Protein AF-A0A7K4EZJ8-F1 (afdb_monomer)

Mean predicted aligned error: 20.3 Å

Secondary structure (DSSP, 8-state):
--HHHHHHHHHHHHTT-S-HHHHHHHHHHHHTT----HHHHHHHHHHHHHHS-PPP---S---------------PPP----------PPPPPPP------------------------

Radius of gyration: 28.41 Å; Cα contacts (8 Å, |Δi|>4): 44; chains: 1; bounding box: 46×92×50 Å

Structure (mmCIF, N/CA/C/O backbone):
data_AF-A0A7K4EZJ8-F1
#
_entry.id   AF-A0A7K4EZJ8-F1
#
loop_
_atom_site.group_PDB
_atom_site.id
_atom_site.type_symbol
_atom_site.label_atom_id
_atom_site.label_alt_id
_atom_site.label_comp_id
_atom_site.label_asym_id
_atom_site.label_entity_id
_atom_site.label_seq_id
_atom_site.pdbx_PDB_ins_code
_atom_site.Cartn_x
_atom_site.Cartn_y
_atom_site.Cartn_z
_atom_site.occupancy
_atom_site.B_iso_or_equiv
_atom_site.auth_seq_id
_at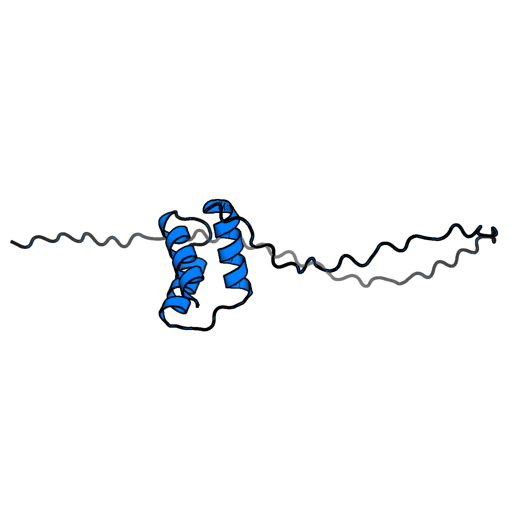om_site.auth_comp_id
_atom_site.auth_asym_id
_atom_site.auth_atom_id
_atom_site.pdbx_PDB_model_num
ATOM 1 N N . MET A 1 1 ? -16.164 1.931 -0.825 1.00 55.66 1 MET A N 1
ATOM 2 C CA . MET A 1 1 ? -15.360 3.183 -0.782 1.00 55.66 1 MET A CA 1
ATOM 3 C C . MET A 1 1 ? -13.872 2.941 -0.497 1.00 55.66 1 MET A C 1
ATOM 5 O O . MET A 1 1 ? -13.101 3.871 -0.683 1.00 55.66 1 MET A O 1
ATOM 9 N N . ASN A 1 2 ? -13.430 1.737 -0.098 1.00 60.97 2 ASN A N 1
ATOM 10 C CA . ASN A 1 2 ? -11.994 1.390 -0.042 1.00 60.97 2 ASN A CA 1
ATOM 11 C C . ASN A 1 2 ? -11.460 0.846 -1.380 1.00 60.97 2 ASN A C 1
ATOM 13 O O . ASN A 1 2 ? -10.265 0.597 -1.522 1.00 60.97 2 ASN A O 1
ATOM 17 N N . ASP A 1 3 ? -12.345 0.680 -2.358 1.00 71.44 3 ASP A N 1
ATOM 18 C CA . ASP A 1 3 ? -12.074 -0.022 -3.611 1.00 71.44 3 ASP A CA 1
ATOM 19 C C . ASP A 1 3 ? -11.006 0.699 -4.447 1.00 71.44 3 ASP A C 1
ATOM 21 O O . ASP A 1 3 ? -10.160 0.050 -5.052 1.00 71.44 3 ASP A O 1
ATOM 25 N N .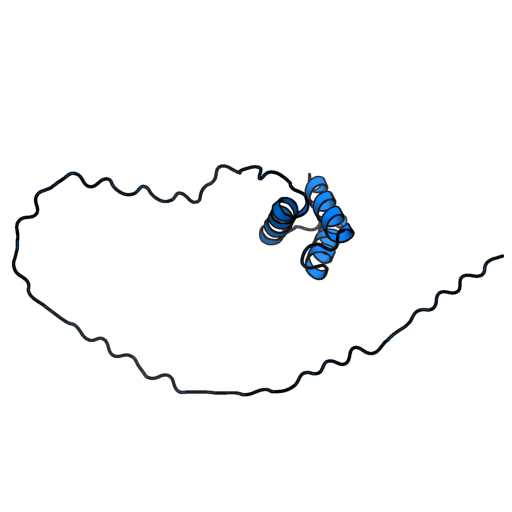 SER A 1 4 ? -10.957 2.038 -4.382 1.00 84.38 4 SER A N 1
ATOM 26 C CA . SER A 1 4 ? -9.921 2.823 -5.067 1.00 84.38 4 SER A CA 1
ATOM 27 C C . SER A 1 4 ? -8.523 2.627 -4.474 1.00 84.38 4 SER A C 1
ATOM 29 O O . SER A 1 4 ? -7.553 2.688 -5.219 1.00 84.38 4 SER A O 1
ATOM 31 N N . LEU A 1 5 ? -8.399 2.418 -3.156 1.00 90.69 5 LEU A N 1
ATOM 32 C CA . LEU A 1 5 ? -7.094 2.192 -2.525 1.00 90.69 5 LEU A CA 1
ATOM 33 C C . LEU A 1 5 ? -6.574 0.795 -2.871 1.00 90.69 5 LEU A C 1
ATOM 35 O O . LEU A 1 5 ? -5.395 0.634 -3.165 1.00 90.69 5 LEU A O 1
ATOM 39 N N . LEU A 1 6 ? -7.459 -0.204 -2.848 1.00 93.00 6 LEU A N 1
ATOM 40 C CA . LEU A 1 6 ? -7.111 -1.581 -3.187 1.00 93.00 6 LEU A CA 1
ATOM 41 C C . LEU A 1 6 ? -6.648 -1.708 -4.645 1.00 93.00 6 LEU A C 1
ATOM 43 O O . LEU A 1 6 ? -5.664 -2.395 -4.903 1.00 93.00 6 LEU A O 1
ATOM 47 N N . ASP A 1 7 ? -7.327 -1.034 -5.576 1.00 92.31 7 ASP A N 1
ATOM 48 C CA . ASP A 1 7 ? -6.940 -1.002 -6.991 1.00 92.31 7 ASP A CA 1
ATOM 49 C C . ASP A 1 7 ? -5.541 -0.392 -7.184 1.00 92.31 7 ASP A C 1
ATOM 51 O O . ASP A 1 7 ? -4.677 -0.987 -7.828 1.00 92.31 7 ASP A O 1
ATOM 55 N N . ASP A 1 8 ? -5.266 0.733 -6.515 1.00 91.06 8 ASP A N 1
ATOM 56 C CA . ASP A 1 8 ? -3.947 1.371 -6.546 1.00 91.06 8 ASP A CA 1
ATOM 57 C C . ASP A 1 8 ? -2.849 0.473 -5.969 1.00 91.06 8 ASP A C 1
ATOM 59 O O . ASP A 1 8 ? -1.777 0.349 -6.560 1.00 91.06 8 ASP A O 1
ATOM 63 N N . VAL A 1 9 ? -3.105 -0.192 -4.839 1.00 93.50 9 VAL A N 1
ATOM 64 C CA . VAL A 1 9 ? -2.153 -1.134 -4.230 1.00 93.50 9 VAL A CA 1
ATOM 65 C C . VAL A 1 9 ? -1.859 -2.306 -5.165 1.00 93.50 9 VAL A C 1
ATOM 67 O O . VAL A 1 9 ? -0.697 -2.682 -5.311 1.00 93.50 9 VAL A O 1
ATOM 70 N N . LYS A 1 10 ? -2.881 -2.866 -5.824 1.00 93.38 10 LYS A N 1
ATOM 71 C CA . LYS A 1 10 ? -2.708 -3.962 -6.788 1.00 93.38 10 LYS A CA 1
ATOM 72 C C . LYS A 1 10 ? -1.883 -3.518 -7.990 1.00 93.38 10 LYS A C 1
ATOM 74 O O . LYS A 1 10 ? -0.907 -4.178 -8.330 1.00 93.38 10 LYS A O 1
ATOM 79 N N . ALA A 1 11 ? -2.181 -2.351 -8.554 1.00 93.06 11 ALA A N 1
ATOM 80 C CA . ALA A 1 11 ? -1.417 -1.802 -9.669 1.00 93.06 11 ALA A CA 1
ATOM 81 C C . ALA A 1 11 ? 0.046 -1.483 -9.300 1.00 93.06 11 ALA A C 1
ATOM 83 O O . ALA A 1 11 ? 0.938 -1.597 -10.145 1.00 93.06 11 ALA A O 1
ATOM 84 N N . LEU A 1 12 ? 0.307 -1.084 -8.049 1.00 92.81 12 LEU A N 1
ATOM 85 C CA . LEU A 1 12 ? 1.663 -0.878 -7.531 1.00 92.81 12 LEU A CA 1
ATOM 86 C C . LEU A 1 12 ? 2.417 -2.199 -7.340 1.00 92.81 12 LEU A C 1
ATOM 88 O O . LEU A 1 12 ? 3.597 -2.256 -7.678 1.00 92.81 12 LEU A O 1
ATOM 92 N N . LEU A 1 13 ? 1.751 -3.251 -6.851 1.00 93.88 13 LEU A N 1
ATOM 93 C CA . LEU A 1 13 ? 2.336 -4.589 -6.708 1.00 93.88 13 LEU A CA 1
ATOM 94 C C . LEU A 1 13 ? 2.642 -5.233 -8.065 1.00 93.88 13 LEU A C 1
ATOM 96 O O . LEU A 1 13 ? 3.731 -5.769 -8.244 1.00 93.88 13 LEU A O 1
ATOM 100 N N . ASP A 1 14 ? 1.737 -5.118 -9.038 1.00 93.19 14 ASP A N 1
ATOM 101 C CA . ASP A 1 14 ? 1.924 -5.675 -10.387 1.00 93.19 14 ASP A CA 1
ATOM 102 C C . ASP A 1 14 ? 3.128 -5.066 -11.115 1.00 93.19 14 ASP A C 1
ATOM 104 O O . ASP A 1 14 ? 3.765 -5.711 -11.949 1.00 93.19 14 ASP A O 1
ATOM 108 N N . LYS A 1 15 ? 3.440 -3.804 -10.810 1.00 90.44 15 LYS A N 1
ATOM 109 C CA . LYS A 1 15 ? 4.564 -3.066 -11.397 1.00 90.44 15 LYS A CA 1
ATOM 110 C C . LYS A 1 15 ? 5.805 -3.034 -10.496 1.00 90.44 15 LYS A C 1
ATOM 112 O O . LYS A 1 15 ? 6.772 -2.363 -10.852 1.00 90.44 15 LYS A O 1
ATOM 117 N N . ASP A 1 16 ? 5.769 -3.738 -9.364 1.00 89.62 16 ASP A N 1
ATOM 118 C CA . ASP A 1 16 ? 6.845 -3.839 -8.370 1.00 89.62 16 ASP A CA 1
ATOM 119 C C . ASP A 1 16 ? 7.364 -2.470 -7.879 1.00 89.62 16 ASP A C 1
ATOM 121 O O . ASP A 1 16 ? 8.563 -2.184 -7.830 1.00 89.62 16 ASP A O 1
ATOM 125 N N . PHE A 1 17 ? 6.436 -1.564 -7.553 1.00 91.19 17 PHE A N 1
ATOM 126 C CA . PHE A 1 17 ? 6.762 -0.217 -7.091 1.00 91.19 17 PHE A CA 1
ATOM 127 C C . PHE A 1 17 ? 6.593 -0.059 -5.585 1.00 91.19 17 PHE A C 1
ATOM 129 O O . PHE A 1 17 ? 5.479 -0.077 -5.075 1.00 91.19 17 PHE A O 1
ATOM 136 N N . GLY A 1 18 ? 7.689 0.261 -4.895 1.00 89.06 18 GLY A N 1
ATOM 137 C CA . GLY A 1 18 ? 7.683 0.568 -3.465 1.00 89.06 18 GLY A CA 1
ATOM 138 C C . GL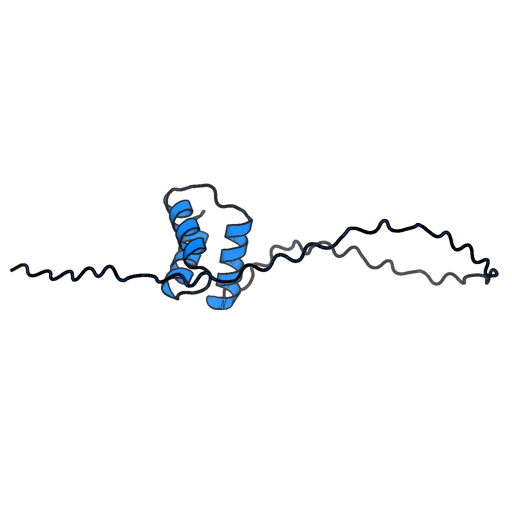Y A 1 18 ? 8.131 -0.616 -2.616 1.00 89.06 18 GLY A C 1
ATOM 139 O O . GLY A 1 18 ? 8.968 -1.408 -3.035 1.00 89.06 18 GLY A O 1
ATOM 140 N N . ASP A 1 19 ? 7.627 -0.688 -1.387 1.00 93.69 19 ASP A N 1
ATOM 141 C CA . ASP A 1 19 ? 7.893 -1.794 -0.471 1.00 93.69 19 ASP A CA 1
ATOM 142 C C . ASP A 1 19 ? 6.777 -2.832 -0.604 1.00 93.69 19 ASP A C 1
ATOM 144 O O . ASP A 1 19 ? 5.669 -2.653 -0.089 1.00 93.69 19 ASP A O 1
ATOM 148 N N . ASP A 1 20 ? 7.101 -3.926 -1.291 1.00 93.38 20 ASP A N 1
ATOM 149 C CA . ASP A 1 20 ? 6.262 -5.113 -1.452 1.00 93.38 20 ASP A CA 1
ATOM 150 C C . ASP A 1 20 ? 5.627 -5.567 -0.129 1.00 93.38 20 ASP A C 1
ATOM 152 O O . ASP A 1 20 ? 4.428 -5.836 -0.052 1.00 93.38 20 ASP A O 1
ATOM 156 N N . ARG A 1 21 ? 6.407 -5.603 0.957 1.00 94.94 21 ARG A N 1
ATOM 157 C CA . ARG A 1 21 ? 5.928 -6.123 2.240 1.00 94.94 21 ARG A CA 1
ATOM 158 C C . ARG A 1 21 ? 4.820 -5.242 2.808 1.00 94.94 21 ARG A C 1
ATOM 160 O O . ARG A 1 21 ? 3.835 -5.764 3.330 1.00 94.94 21 ARG A O 1
ATOM 167 N N . ILE A 1 22 ? 4.972 -3.922 2.686 1.00 93.88 22 ILE A N 1
ATOM 168 C CA . ILE A 1 22 ? 3.967 -2.946 3.121 1.00 93.88 22 ILE A CA 1
ATOM 169 C C . ILE A 1 22 ? 2.735 -3.022 2.215 1.00 93.88 22 ILE A C 1
ATOM 171 O O . ILE A 1 22 ? 1.615 -3.110 2.711 1.00 93.88 22 ILE A O 1
ATOM 175 N N . LEU A 1 23 ? 2.921 -3.048 0.895 1.00 94.81 23 LEU A N 1
ATOM 176 C CA . LEU A 1 23 ? 1.818 -3.103 -0.066 1.00 94.81 23 LEU A CA 1
ATOM 177 C C . LEU A 1 23 ? 0.994 -4.387 0.070 1.00 94.81 23 LEU A C 1
ATOM 179 O O . LEU A 1 23 ? -0.231 -4.317 0.093 1.00 94.81 23 LEU A O 1
ATOM 183 N N . LYS A 1 24 ? 1.630 -5.549 0.257 1.00 95.00 24 LYS A N 1
ATOM 184 C CA . LYS A 1 24 ? 0.935 -6.817 0.537 1.00 95.00 24 LYS A CA 1
ATOM 185 C C . LYS A 1 24 ? 0.144 -6.774 1.836 1.00 95.00 24 LYS A C 1
ATOM 187 O O . LYS A 1 24 ? -0.970 -7.292 1.886 1.00 95.00 24 LYS A O 1
ATOM 192 N N . GLN A 1 25 ? 0.699 -6.164 2.882 1.00 95.12 25 GLN A N 1
ATOM 193 C CA . GLN A 1 25 ? -0.010 -6.008 4.148 1.00 95.12 25 GLN A CA 1
ATOM 194 C C . GLN A 1 25 ? -1.259 -5.138 3.973 1.00 95.12 25 GLN A C 1
ATOM 196 O O . GLN A 1 25 ? -2.339 -5.545 4.394 1.00 95.12 25 GLN A O 1
ATOM 201 N N . ILE A 1 26 ? -1.127 -3.989 3.307 1.00 93.88 26 ILE A N 1
ATOM 202 C CA . ILE A 1 26 ? -2.256 -3.097 3.016 1.00 93.88 26 ILE A CA 1
ATOM 203 C C . ILE A 1 26 ? -3.284 -3.815 2.136 1.00 93.88 26 ILE A C 1
ATOM 205 O O . ILE A 1 26 ? -4.471 -3.750 2.429 1.00 93.88 26 ILE A O 1
ATOM 209 N N . CYS A 1 27 ? -2.849 -4.550 1.107 1.00 93.62 27 CYS A N 1
ATOM 210 C CA . CYS A 1 27 ? -3.731 -5.327 0.233 1.00 93.62 27 CYS A CA 1
ATOM 211 C C . CYS A 1 27 ? -4.551 -6.341 1.036 1.00 93.62 27 CYS A C 1
ATOM 213 O O . CYS A 1 27 ? -5.775 -6.372 0.927 1.00 93.62 27 CYS A O 1
ATOM 215 N N . ARG A 1 28 ? -3.891 -7.112 1.909 1.00 94.50 28 ARG A N 1
ATOM 216 C CA . ARG A 1 28 ? -4.554 -8.071 2.797 1.00 94.50 28 ARG A CA 1
ATOM 217 C C . ARG A 1 28 ? -5.542 -7.379 3.734 1.00 94.50 28 ARG A C 1
ATOM 219 O O . ARG A 1 28 ? -6.646 -7.882 3.923 1.00 94.50 28 ARG A O 1
ATOM 226 N N . ALA A 1 29 ? -5.158 -6.253 4.323 1.00 93.50 29 ALA A N 1
ATOM 227 C CA . ALA A 1 29 ? -6.026 -5.504 5.218 1.00 93.50 29 ALA A CA 1
ATOM 228 C C . ALA A 1 29 ? -7.255 -4.955 4.472 1.00 93.50 29 ALA A C 1
ATOM 230 O O . ALA A 1 29 ? -8.381 -5.099 4.939 1.00 93.50 29 ALA A O 1
ATOM 231 N N . CYS A 1 30 ? -7.071 -4.427 3.260 1.00 92.12 30 CYS A N 1
ATOM 232 C CA . CYS A 1 30 ? -8.160 -3.975 2.399 1.00 92.12 30 CYS A CA 1
ATOM 233 C C . CYS A 1 30 ? -9.120 -5.113 2.019 1.00 92.12 30 CYS A C 1
ATOM 235 O O . CYS A 1 30 ? -10.331 -4.924 2.094 1.00 92.12 30 CYS A O 1
ATOM 237 N N . GLU A 1 31 ? -8.608 -6.290 1.649 1.00 91.56 31 GLU A N 1
ATOM 238 C CA . GLU A 1 31 ? -9.430 -7.455 1.284 1.00 91.56 31 GLU A CA 1
ATOM 239 C C . GLU A 1 31 ? -10.237 -8.005 2.467 1.00 91.56 31 GLU A C 1
ATOM 241 O O . GLU A 1 31 ? -11.383 -8.419 2.303 1.00 91.56 31 GLU A O 1
ATOM 246 N N . ASN A 1 32 ? -9.673 -7.948 3.675 1.00 93.06 32 ASN A N 1
ATOM 247 C CA . ASN A 1 32 ? -10.349 -8.368 4.903 1.00 93.06 32 ASN A CA 1
ATOM 248 C C . ASN A 1 32 ? -11.224 -7.267 5.530 1.00 93.06 32 ASN A C 1
ATOM 250 O O . ASN A 1 32 ? -11.772 -7.471 6.610 1.00 93.06 32 ASN A O 1
ATOM 254 N N . ASN A 1 33 ? -11.391 -6.118 4.863 1.00 89.81 33 ASN A N 1
ATOM 255 C CA . ASN A 1 33 ? -12.097 -4.940 5.386 1.00 89.81 33 ASN A CA 1
ATOM 256 C C . ASN A 1 33 ? -11.548 -4.434 6.737 1.00 89.81 33 ASN A C 1
ATOM 258 O O . ASN A 1 33 ? -12.286 -3.882 7.555 1.00 89.81 33 ASN A O 1
ATOM 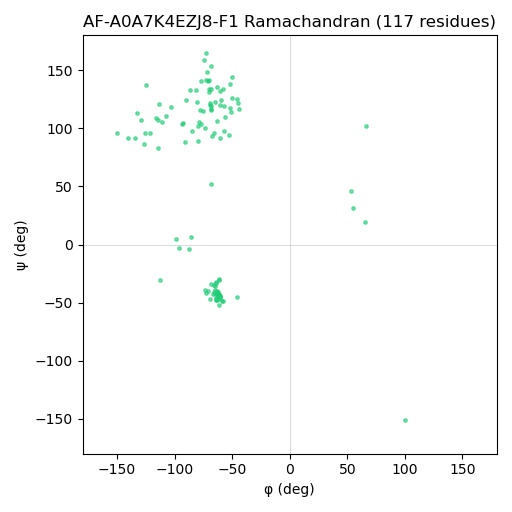262 N N . GLU A 1 34 ? -10.250 -4.609 6.975 1.00 90.00 34 GLU A N 1
ATOM 263 C CA . GLU A 1 34 ? -9.557 -4.083 8.147 1.00 90.00 34 GLU A CA 1
ATOM 264 C C . GLU A 1 34 ? -9.336 -2.565 8.033 1.00 90.00 34 GLU A C 1
ATOM 266 O O . GLU A 1 34 ? -9.350 -1.962 6.953 1.00 90.00 34 GLU A O 1
ATOM 271 N N . VAL A 1 35 ? -9.132 -1.918 9.183 1.00 89.50 35 VAL A N 1
ATOM 272 C CA . VAL A 1 35 ? -8.899 -0.473 9.238 1.00 89.50 35 VAL A CA 1
ATOM 273 C C . VAL A 1 35 ? -7.477 -0.164 8.782 1.00 89.50 35 VAL A C 1
ATOM 275 O O . VAL A 1 35 ? -6.510 -0.489 9.464 1.00 89.50 35 VAL A O 1
ATOM 278 N N . ILE A 1 36 ? -7.366 0.537 7.656 1.00 92.00 36 ILE A N 1
ATOM 279 C CA . ILE A 1 36 ? -6.095 1.053 7.143 1.00 92.00 36 ILE A CA 1
ATOM 280 C C . ILE A 1 36 ? -5.730 2.357 7.854 1.00 92.00 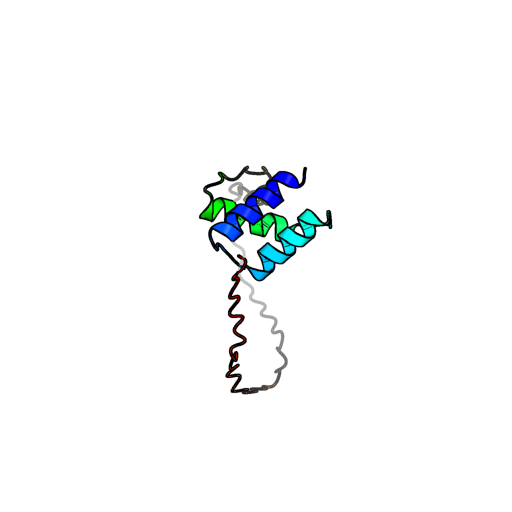36 ILE A C 1
ATOM 282 O O . ILE A 1 36 ? -6.555 3.273 7.972 1.00 92.00 36 ILE A O 1
ATOM 286 N N . SER A 1 37 ? -4.479 2.465 8.291 1.00 92.69 37 SER A N 1
ATOM 287 C CA . SER A 1 37 ? -3.960 3.680 8.908 1.00 92.69 37 SER A CA 1
ATOM 288 C C . SER A 1 37 ? -3.858 4.827 7.897 1.00 92.69 37 SER A C 1
ATOM 290 O O . SER A 1 37 ? -3.655 4.641 6.696 1.00 92.69 37 SER A O 1
ATOM 292 N N . ASN A 1 38 ? -3.934 6.065 8.385 1.00 91.62 38 ASN A N 1
ATOM 293 C CA . ASN A 1 38 ? -3.754 7.236 7.520 1.00 91.62 38 ASN A CA 1
ATOM 294 C C . ASN A 1 38 ? -2.359 7.285 6.879 1.00 91.62 38 ASN A C 1
ATOM 296 O O . ASN A 1 38 ? -2.211 7.803 5.773 1.00 91.62 38 ASN A O 1
ATOM 300 N N . TYR A 1 39 ? -1.347 6.735 7.556 1.00 94.12 39 TYR A N 1
ATOM 301 C CA . TYR A 1 39 ? 0.005 6.639 7.018 1.00 94.12 39 TYR A CA 1
ATOM 302 C C . TYR A 1 39 ? 0.053 5.738 5.780 1.00 94.12 39 TYR A C 1
ATOM 304 O O . TYR A 1 39 ? 0.588 6.144 4.753 1.00 94.12 39 TYR A O 1
ATOM 312 N N . GLU A 1 40 ? -0.556 4.555 5.856 1.00 93.12 40 GLU A N 1
ATOM 313 C CA . GLU A 1 40 ? -0.618 3.599 4.746 1.00 93.12 40 GLU A CA 1
ATOM 314 C C . GLU A 1 40 ? -1.368 4.175 3.542 1.00 93.12 40 GLU A C 1
ATOM 316 O O . GLU A 1 40 ? -0.888 4.065 2.415 1.00 93.12 40 GLU A O 1
ATOM 321 N N . ARG A 1 41 ? -2.490 4.874 3.767 1.00 91.88 41 ARG A N 1
ATOM 322 C CA . ARG A 1 41 ? -3.208 5.558 2.676 1.00 91.88 41 ARG A CA 1
ATOM 323 C C . ARG A 1 41 ? -2.322 6.583 1.972 1.00 91.88 41 ARG A C 1
ATOM 325 O O . ARG A 1 41 ? -2.214 6.568 0.752 1.00 91.88 41 ARG A O 1
ATOM 332 N N . ASN A 1 42 ? -1.649 7.435 2.745 1.00 93.19 42 ASN A N 1
ATOM 333 C CA . ASN A 1 42 ? -0.764 8.466 2.205 1.00 93.19 42 ASN A CA 1
ATOM 334 C C . ASN A 1 42 ? 0.443 7.858 1.470 1.00 93.19 42 ASN A C 1
ATOM 336 O O . ASN A 1 42 ? 0.900 8.393 0.461 1.00 93.19 42 ASN A O 1
ATOM 340 N N . TYR A 1 43 ? 0.956 6.733 1.968 1.00 93.75 43 TYR A N 1
ATOM 341 C CA . TYR A 1 43 ? 2.042 5.996 1.336 1.00 93.75 43 TYR A CA 1
ATOM 342 C C . TYR A 1 43 ? 1.654 5.510 -0.065 1.00 93.75 43 TYR A C 1
ATOM 344 O O . TYR A 1 43 ? 2.357 5.816 -1.031 1.00 93.75 43 TYR A O 1
ATOM 352 N N . VAL A 1 44 ? 0.513 4.826 -0.184 1.00 92.56 44 VAL A N 1
ATOM 353 C CA . VAL A 1 44 ? -0.022 4.347 -1.469 1.00 92.56 44 VAL A CA 1
ATOM 354 C C . VAL A 1 44 ? -0.327 5.513 -2.403 1.00 92.56 44 VAL A C 1
ATOM 356 O O . VAL A 1 44 ? 0.049 5.473 -3.570 1.00 92.56 44 VAL A O 1
ATOM 359 N N . GLU A 1 45 ? -0.934 6.583 -1.892 1.00 91.75 45 GLU A N 1
ATOM 360 C CA . GLU A 1 45 ? -1.267 7.764 -2.688 1.00 91.75 45 GLU A CA 1
ATOM 361 C C . GLU A 1 45 ? -0.013 8.417 -3.291 1.00 91.75 45 GLU A C 1
ATOM 363 O O . GLU A 1 45 ? 0.039 8.679 -4.491 1.00 91.75 45 GLU A O 1
ATOM 368 N N . LYS A 1 46 ? 1.048 8.611 -2.497 1.00 91.75 46 LYS A N 1
ATOM 369 C CA . LYS A 1 46 ? 2.330 9.149 -2.985 1.00 91.75 46 LYS A CA 1
ATOM 370 C C . LYS A 1 46 ? 2.994 8.236 -4.011 1.00 91.75 46 LYS A C 1
ATOM 372 O O . LYS A 1 46 ? 3.574 8.722 -4.983 1.00 91.75 46 LYS A O 1
ATOM 377 N N . LEU A 1 47 ? 2.930 6.923 -3.797 1.00 92.31 47 LEU A N 1
ATOM 378 C CA . LEU A 1 47 ? 3.444 5.939 -4.748 1.00 92.31 47 LEU A CA 1
ATOM 379 C C . LEU A 1 47 ? 2.676 5.995 -6.066 1.00 92.31 47 LEU A C 1
ATOM 381 O O . LEU A 1 47 ? 3.294 6.071 -7.127 1.00 92.31 47 LEU A O 1
ATOM 385 N N . ALA A 1 48 ? 1.348 6.036 -6.009 1.00 90.50 48 ALA A N 1
ATOM 386 C CA . ALA A 1 48 ? 0.504 6.132 -7.187 1.00 90.50 48 ALA A CA 1
ATOM 387 C C . ALA A 1 48 ? 0.699 7.458 -7.931 1.00 90.50 48 ALA A C 1
ATOM 389 O O . ALA A 1 48 ? 0.800 7.473 -9.157 1.00 90.50 48 ALA A O 1
ATOM 390 N N . GLN A 1 49 ? 0.867 8.571 -7.219 1.00 89.69 49 GLN A N 1
ATOM 391 C CA . GLN A 1 49 ? 1.209 9.847 -7.847 1.00 89.69 49 GLN A CA 1
ATOM 392 C C . GLN A 1 49 ? 2.546 9.771 -8.595 1.00 89.69 49 GLN A C 1
ATOM 394 O O . GLN A 1 49 ? 2.655 10.226 -9.733 1.00 89.69 49 GLN A O 1
ATOM 399 N N . LYS A 1 50 ? 3.561 9.154 -7.983 1.00 89.19 50 LYS A N 1
ATOM 400 C CA . LYS A 1 50 ? 4.906 9.065 -8.558 1.00 89.19 50 LYS A CA 1
ATOM 401 C C . LYS A 1 50 ? 5.004 8.079 -9.726 1.00 89.19 50 LYS A C 1
ATOM 403 O O . LYS A 1 50 ? 5.723 8.354 -10.682 1.00 89.19 50 LYS A O 1
ATOM 408 N N . HIS A 1 51 ? 4.329 6.935 -9.632 1.00 86.38 51 HIS A N 1
ATOM 409 C CA . HIS A 1 51 ? 4.536 5.796 -10.533 1.00 86.38 51 HIS A CA 1
ATOM 410 C C . HIS A 1 51 ? 3.350 5.495 -11.454 1.00 86.38 51 HIS A C 1
ATOM 412 O O . HIS A 1 51 ? 3.552 5.028 -12.573 1.00 86.38 51 HIS A O 1
ATOM 418 N N . LEU A 1 52 ? 2.121 5.777 -11.018 1.00 81.69 52 LEU A N 1
ATOM 419 C CA . LEU A 1 52 ? 0.899 5.608 -11.815 1.00 81.69 52 LEU A CA 1
ATOM 420 C C . LEU A 1 52 ? 0.466 6.920 -12.491 1.00 81.69 52 LEU A C 1
ATOM 422 O O . LEU A 1 52 ? -0.501 6.931 -13.247 1.00 81.69 52 LEU A O 1
ATOM 426 N N . GLY A 1 53 ? 1.180 8.026 -12.244 1.00 73.19 53 GLY A N 1
ATOM 427 C CA . GLY A 1 53 ? 0.877 9.331 -12.831 1.00 73.19 53 GLY A CA 1
ATOM 428 C C . GLY A 1 53 ? -0.462 9.903 -12.366 1.00 73.19 53 GLY A C 1
ATOM 429 O O . GLY A 1 53 ? -1.005 10.791 -13.027 1.00 73.19 53 GLY A O 1
ATOM 430 N N . LYS A 1 54 ? -1.011 9.408 -11.243 1.00 68.50 54 LYS A N 1
ATOM 431 C CA . LYS A 1 54 ? -2.220 9.989 -10.656 1.00 68.50 54 LYS A CA 1
ATOM 432 C C . LYS A 1 54 ? -1.920 11.440 -10.298 1.00 68.50 54 LYS A C 1
ATOM 434 O O . LYS A 1 54 ? -0.994 11.738 -9.547 1.00 68.50 54 LYS A O 1
ATOM 439 N N . ARG A 1 55 ? -2.678 12.366 -10.883 1.00 56.06 55 ARG A N 1
ATOM 440 C CA . ARG A 1 55 ? -2.580 13.786 -10.541 1.00 56.06 55 ARG A CA 1
ATOM 441 C C . ARG A 1 55 ? -2.993 13.921 -9.072 1.00 56.06 55 ARG A C 1
ATOM 443 O O . ARG A 1 55 ? -3.988 13.297 -8.706 1.00 56.06 55 ARG A O 1
ATOM 450 N N . PRO A 1 56 ? -2.275 14.686 -8.233 1.00 57.81 56 PRO A N 1
ATOM 451 C CA . PRO A 1 56 ? -2.714 14.897 -6.865 1.00 57.81 56 PRO A CA 1
ATOM 452 C C . PRO A 1 56 ? -4.120 15.495 -6.897 1.00 57.81 56 PRO A C 1
ATOM 454 O O . PRO A 1 56 ? -4.308 16.583 -7.449 1.00 57.81 56 PRO A O 1
ATOM 457 N N . GLU A 1 57 ? -5.105 14.806 -6.320 1.00 55.16 57 GLU A N 1
ATOM 458 C CA . GLU A 1 57 ? -6.274 15.506 -5.807 1.00 55.16 57 GLU A CA 1
ATOM 459 C C . GLU A 1 57 ? -5.740 16.320 -4.639 1.00 55.16 57 GLU A C 1
ATOM 461 O O . GLU A 1 57 ? -5.531 15.818 -3.539 1.00 55.16 57 GLU A O 1
ATOM 466 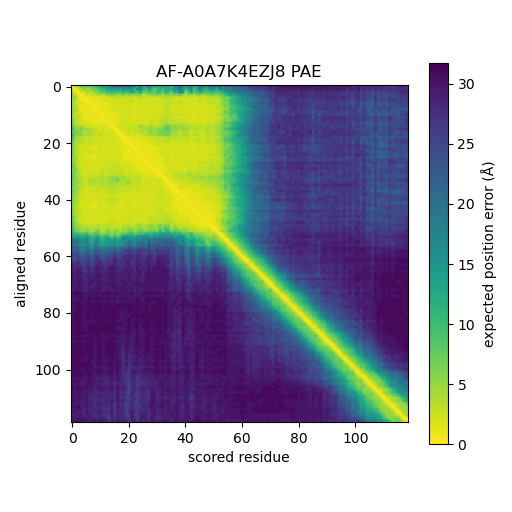N N . ILE A 1 58 ? -5.374 17.570 -4.927 1.00 52.72 58 ILE A N 1
ATOM 467 C CA . ILE A 1 58 ? -4.944 18.532 -3.924 1.00 52.72 58 ILE A CA 1
ATOM 468 C C . ILE A 1 58 ? -6.133 18.689 -2.975 1.00 52.72 58 ILE A C 1
ATOM 470 O O . ILE A 1 58 ? -7.020 19.511 -3.201 1.00 52.72 58 ILE A O 1
ATOM 474 N N . ILE A 1 59 ? -6.166 17.887 -1.911 1.00 51.66 59 ILE A N 1
ATOM 475 C CA . ILE A 1 59 ? -6.931 18.207 -0.718 1.00 51.66 59 ILE A CA 1
ATOM 476 C C . ILE A 1 59 ? -6.382 19.568 -0.305 1.00 51.66 59 ILE A C 1
ATOM 478 O O . ILE A 1 59 ? -5.213 19.691 0.063 1.00 51.66 59 ILE A O 1
ATOM 482 N N . GLN A 1 60 ? -7.203 20.605 -0.462 1.00 45.06 60 GLN A N 1
ATOM 483 C CA . GLN A 1 60 ? -6.899 22.001 -0.153 1.00 45.06 60 GLN A CA 1
ATOM 484 C C . GLN A 1 60 ? -6.746 22.231 1.359 1.00 45.06 60 GLN A C 1
ATOM 486 O O . GLN A 1 60 ? -7.346 23.138 1.918 1.00 45.06 60 GLN A O 1
ATOM 491 N N . ASN A 1 61 ? -5.918 21.439 2.027 1.00 45.16 61 ASN A N 1
ATOM 492 C CA . ASN A 1 61 ? -5.299 21.826 3.279 1.00 45.16 61 ASN A CA 1
ATOM 493 C C . ASN A 1 61 ? -3.797 21.934 3.020 1.00 45.16 61 ASN A C 1
ATOM 495 O O . ASN A 1 61 ? -3.046 21.001 3.316 1.00 45.16 61 ASN A O 1
ATOM 499 N N . PRO A 1 62 ? -3.319 23.075 2.484 1.00 48.75 62 PRO A N 1
ATOM 500 C CA . PRO A 1 62 ? -1.957 23.460 2.799 1.00 48.75 62 PRO A CA 1
ATOM 501 C C . PRO A 1 62 ? -1.831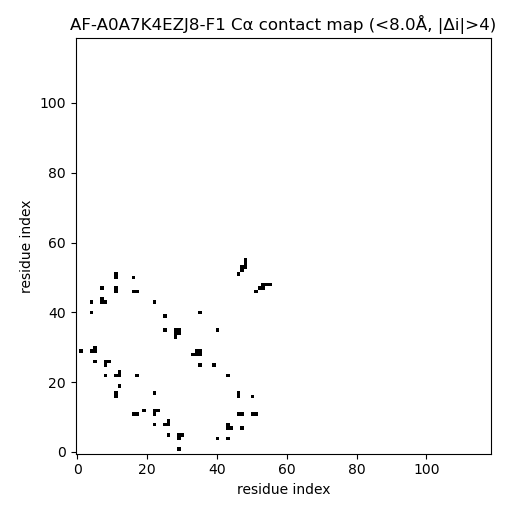 23.437 4.334 1.00 48.75 62 PRO A C 1
ATOM 503 O O . PRO A 1 62 ? -2.754 23.901 5.016 1.00 48.75 62 PRO A O 1
ATOM 506 N N . PRO A 1 63 ? -0.733 22.929 4.926 1.00 46.00 63 PRO A N 1
ATOM 507 C CA . PRO A 1 63 ? -0.387 23.388 6.260 1.00 46.00 63 PRO A CA 1
ATOM 508 C C . PRO A 1 63 ? -0.380 24.909 6.148 1.00 46.00 63 PRO A C 1
ATOM 510 O O . PRO A 1 63 ? 0.325 25.453 5.300 1.00 46.00 63 PRO A O 1
ATOM 513 N N . SER A 1 64 ? -1.270 25.566 6.889 1.00 45.28 64 SER A N 1
ATOM 514 C CA . SER A 1 64 ? -1.340 27.016 6.975 1.00 45.28 64 SER A CA 1
ATOM 515 C C . SER A 1 64 ? 0.056 27.501 7.346 1.00 45.28 64 SER A C 1
ATOM 517 O O . SER A 1 64 ? 0.422 27.498 8.518 1.00 45.28 64 SER A O 1
ATOM 519 N N . ILE A 1 65 ? 0.856 27.858 6.338 1.00 50.78 65 ILE A N 1
ATOM 520 C CA . ILE A 1 65 ? 2.048 28.667 6.511 1.00 50.78 65 ILE A CA 1
ATOM 521 C C . ILE A 1 65 ? 1.477 29.995 6.966 1.00 50.78 65 ILE A C 1
ATOM 523 O O . ILE A 1 65 ? 0.936 30.780 6.185 1.00 50.78 65 ILE A O 1
ATOM 527 N N . GLU A 1 66 ? 1.471 30.130 8.284 1.00 48.66 66 GLU A N 1
ATOM 528 C CA . GLU A 1 66 ? 1.035 31.291 9.015 1.00 48.66 66 GLU A CA 1
ATOM 529 C C . GLU A 1 66 ? 1.641 32.523 8.345 1.00 48.66 66 GLU A C 1
ATOM 531 O O . GLU A 1 66 ? 2.838 32.593 8.052 1.00 48.66 66 GLU A O 1
ATOM 536 N N . LYS A 1 67 ? 0.747 33.441 7.984 1.00 46.19 67 LYS A N 1
ATOM 537 C CA . LYS A 1 67 ? 1.030 34.660 7.240 1.00 46.19 67 LYS A CA 1
ATOM 538 C C . LYS A 1 67 ? 2.277 35.331 7.811 1.00 46.19 67 LYS A C 1
ATOM 540 O O . LYS A 1 67 ? 2.287 35.731 8.970 1.00 46.19 67 LYS A O 1
ATOM 545 N N . LYS A 1 68 ? 3.290 35.521 6.963 1.00 58.56 68 LYS A N 1
ATOM 546 C CA . LYS A 1 68 ? 4.348 36.515 7.171 1.00 58.56 68 LYS A CA 1
ATOM 547 C C . LYS A 1 68 ? 3.676 37.820 7.635 1.00 58.56 68 LYS A C 1
ATOM 549 O O . LYS A 1 68 ? 2.885 38.362 6.859 1.00 58.56 68 LYS A O 1
ATOM 554 N N . PRO A 1 69 ? 3.929 38.328 8.853 1.00 49.22 69 PRO A N 1
ATOM 555 C CA . PRO A 1 69 ? 3.399 39.623 9.230 1.00 49.22 69 PRO A CA 1
ATOM 556 C C . PRO A 1 69 ? 4.114 40.676 8.380 1.00 49.22 69 PRO A C 1
ATOM 558 O O . PRO A 1 69 ? 5.336 40.824 8.429 1.00 49.22 69 PRO A O 1
ATOM 561 N N . THR A 1 70 ? 3.348 41.368 7.540 1.00 54.56 70 THR A N 1
ATOM 562 C CA . THR A 1 70 ? 3.768 42.608 6.889 1.00 54.56 70 THR A CA 1
ATOM 563 C C . THR A 1 70 ? 4.001 43.629 7.994 1.00 54.56 70 THR A C 1
ATOM 565 O O . THR A 1 70 ? 3.053 44.090 8.622 1.00 54.56 70 THR A O 1
ATOM 568 N N . ILE A 1 71 ? 5.268 43.917 8.271 1.00 56.66 71 ILE A N 1
ATOM 569 C CA . ILE A 1 71 ? 5.702 44.922 9.239 1.00 56.66 71 ILE A CA 1
ATOM 570 C C . ILE A 1 71 ? 5.332 46.296 8.654 1.00 56.66 71 ILE A C 1
ATOM 572 O O . ILE A 1 71 ? 5.807 46.606 7.559 1.00 56.66 71 ILE A O 1
ATOM 576 N N . PRO A 1 72 ? 4.491 47.119 9.306 1.00 61.50 72 PRO A N 1
ATOM 577 C CA . PRO A 1 72 ? 4.401 48.531 8.969 1.00 61.50 72 PRO A CA 1
ATOM 578 C C . PRO A 1 72 ? 5.706 49.202 9.390 1.00 61.50 72 PRO A C 1
ATOM 580 O O . PRO A 1 72 ? 6.190 48.960 10.495 1.00 61.50 72 PRO A O 1
ATOM 583 N N . ASP A 1 73 ? 6.265 50.016 8.501 1.00 60.69 73 ASP A N 1
ATOM 584 C CA . ASP A 1 73 ? 7.487 50.786 8.717 1.00 60.69 73 ASP A CA 1
ATOM 585 C C . ASP A 1 73 ? 7.326 51.690 9.951 1.00 60.69 73 ASP A C 1
ATOM 587 O O . ASP A 1 73 ? 6.672 52.733 9.913 1.00 60.69 73 ASP A O 1
ATOM 591 N N . VAL A 1 74 ? 7.843 51.227 11.088 1.00 57.50 74 VAL A N 1
ATOM 592 C CA . VAL A 1 74 ? 7.896 51.975 12.341 1.00 57.50 74 VAL A CA 1
ATOM 593 C C . VAL A 1 74 ? 9.365 52.206 12.630 1.00 57.50 74 VAL A C 1
ATOM 595 O O . VAL A 1 74 ? 10.106 51.288 12.979 1.00 57.50 74 VAL A O 1
ATOM 598 N N . VAL A 1 75 ? 9.765 53.461 12.445 1.00 59.19 75 VAL A N 1
ATOM 599 C CA . VAL A 1 75 ? 11.089 54.001 12.746 1.00 59.19 75 VAL A CA 1
ATOM 600 C C . VAL A 1 75 ? 11.469 53.636 14.183 1.00 59.19 75 VAL A C 1
ATOM 602 O O . VAL A 1 75 ? 10.837 54.088 15.137 1.00 59.19 75 VAL A O 1
ATOM 605 N N . ILE A 1 76 ? 12.494 52.797 14.333 1.00 61.69 76 ILE A N 1
ATOM 606 C CA . ILE A 1 76 ? 13.053 52.390 15.627 1.00 61.69 76 ILE A CA 1
ATOM 607 C C . ILE A 1 76 ? 13.999 53.502 16.114 1.00 61.69 76 ILE A C 1
ATOM 609 O O . ILE A 1 76 ? 14.954 53.819 15.404 1.00 61.69 76 ILE A O 1
ATOM 613 N N . PRO A 1 77 ? 13.795 54.086 17.309 1.00 58.12 77 PRO A N 1
ATOM 614 C CA . PRO A 1 77 ? 14.805 54.921 17.951 1.00 58.12 77 PRO A CA 1
ATOM 615 C C . PRO A 1 77 ? 15.976 54.052 18.431 1.00 58.12 77 PRO A C 1
ATOM 617 O O . PRO A 1 77 ? 15.768 53.038 19.098 1.00 58.12 77 PRO A O 1
ATOM 620 N N . GLU A 1 78 ? 17.210 54.444 18.112 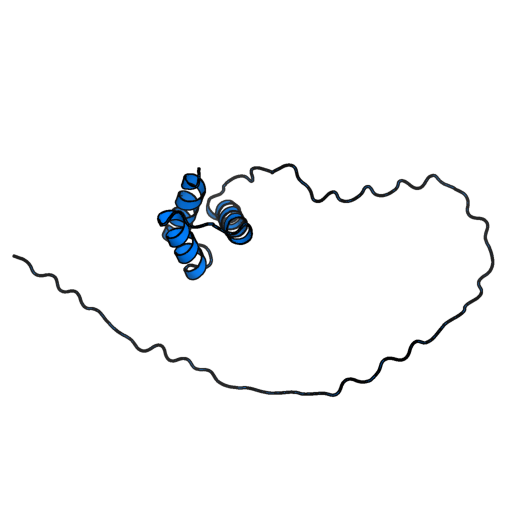1.00 54.50 78 GLU A N 1
ATOM 621 C CA . GLU A 1 78 ? 18.419 53.759 18.580 1.00 54.50 78 GLU A CA 1
ATOM 622 C C . GLU A 1 78 ? 18.555 53.874 20.108 1.00 54.50 78 GLU A C 1
ATOM 624 O O . GLU A 1 78 ? 18.632 54.974 20.657 1.00 54.50 78 GLU A O 1
ATOM 629 N N . THR A 1 79 ? 18.626 52.738 20.810 1.00 50.31 79 THR A N 1
ATOM 630 C CA . THR A 1 79 ? 18.958 52.694 22.245 1.00 50.31 79 THR A CA 1
ATOM 631 C C . THR A 1 79 ? 20.158 51.778 22.507 1.00 50.31 79 THR A C 1
ATOM 633 O O . THR A 1 79 ? 20.233 50.697 21.918 1.00 50.31 79 THR A O 1
ATOM 636 N N . PRO A 1 80 ? 21.104 52.185 23.377 1.00 45.78 80 PRO A N 1
ATOM 637 C CA . PRO A 1 80 ? 22.439 51.600 23.456 1.00 45.78 80 PRO A CA 1
ATOM 638 C C . PRO A 1 80 ? 22.485 50.195 24.078 1.00 45.78 80 PRO A C 1
ATOM 640 O O . PRO A 1 80 ? 21.813 49.883 25.058 1.00 45.78 80 PRO A O 1
ATOM 643 N N . SER A 1 81 ? 23.361 49.375 23.494 1.00 52.94 81 SER A N 1
ATOM 644 C CA . SER A 1 81 ? 23.741 48.012 23.883 1.00 52.94 81 SER A CA 1
ATOM 645 C C . SER A 1 81 ? 24.123 47.885 25.363 1.00 52.94 81 SER A C 1
ATOM 647 O O . SER A 1 81 ? 25.094 48.503 25.801 1.00 52.94 81 SER A O 1
ATOM 649 N N . ILE A 1 82 ? 23.484 46.959 26.086 1.00 46.56 82 ILE A N 1
ATOM 650 C CA . ILE A 1 82 ? 24.049 46.370 27.309 1.00 46.56 82 ILE A CA 1
ATOM 651 C C . ILE A 1 82 ? 23.970 44.844 27.201 1.00 46.56 82 ILE A C 1
ATOM 653 O O . ILE A 1 82 ? 22.908 44.231 27.285 1.00 46.56 82 ILE A O 1
ATOM 657 N N . GLN A 1 83 ? 25.138 44.241 26.988 1.00 47.81 83 GLN A N 1
ATOM 658 C CA . GLN A 1 83 ? 25.367 42.802 26.936 1.00 47.81 83 GLN A CA 1
ATOM 659 C C . GLN A 1 83 ? 25.193 42.202 28.337 1.00 47.81 83 GLN A C 1
ATOM 661 O O . GLN A 1 83 ? 25.920 42.557 29.262 1.00 47.81 83 GLN A O 1
ATOM 666 N N . LYS A 1 84 ? 24.274 41.246 28.497 1.00 42.44 84 LYS A N 1
ATOM 667 C CA . LYS A 1 84 ? 24.232 40.369 29.674 1.00 42.44 84 LYS A CA 1
ATOM 668 C C . LYS A 1 84 ? 24.220 38.918 29.207 1.00 42.44 84 LYS A C 1
ATOM 670 O O . LYS A 1 84 ? 23.171 38.318 29.008 1.00 42.44 84 LYS A O 1
ATOM 675 N N . MET A 1 85 ? 25.413 38.370 28.996 1.00 48.00 85 MET A N 1
ATOM 676 C CA . MET A 1 85 ? 25.609 36.937 28.787 1.00 48.00 85 MET A CA 1
ATOM 677 C C . MET A 1 85 ? 25.309 36.204 30.102 1.00 48.00 85 MET A C 1
ATOM 679 O O . MET A 1 85 ? 25.971 36.451 31.109 1.00 48.00 85 MET A O 1
ATOM 683 N N . GLN A 1 86 ? 24.318 35.310 30.112 1.00 49.09 86 GLN A N 1
ATOM 684 C CA . GLN A 1 86 ? 24.132 34.332 31.186 1.00 49.09 86 GLN A CA 1
ATOM 685 C C . GLN A 1 86 ? 24.441 32.935 30.647 1.00 49.09 86 GLN A C 1
ATOM 687 O O . GLN A 1 86 ? 23.682 32.346 29.883 1.00 49.09 86 GLN A O 1
ATOM 692 N N . THR A 1 87 ? 25.606 32.438 31.052 1.00 48.25 87 THR A N 1
ATOM 693 C CA . THR A 1 87 ? 26.103 31.076 30.862 1.00 48.25 87 THR A CA 1
ATOM 694 C C . THR A 1 87 ? 25.168 30.056 31.513 1.00 48.25 87 THR A C 1
ATOM 696 O O . THR A 1 87 ? 24.960 30.112 32.723 1.00 48.25 87 THR A O 1
ATOM 699 N N . PHE A 1 88 ? 24.684 29.074 30.748 1.00 45.72 88 PHE A N 1
ATOM 700 C CA . PHE A 1 88 ? 24.155 27.818 31.288 1.00 45.72 88 PHE A CA 1
ATOM 701 C C . PHE A 1 88 ? 25.060 26.654 30.863 1.00 45.72 88 PHE A C 1
ATOM 703 O O . PHE A 1 88 ? 25.320 26.432 29.683 1.00 45.72 88 PHE A O 1
ATOM 710 N N . GLN A 1 89 ? 25.585 25.960 31.871 1.00 42.56 89 GLN A N 1
ATOM 711 C CA . GLN A 1 89 ? 26.528 24.844 31.793 1.00 42.56 89 GLN A CA 1
ATOM 712 C C . GLN A 1 89 ? 25.858 23.585 31.208 1.00 42.56 89 GLN A C 1
ATOM 714 O O . GLN A 1 89 ? 24.776 23.207 31.653 1.00 42.56 89 GLN A O 1
ATOM 719 N N . GLN A 1 90 ? 26.509 22.906 30.256 1.00 52.53 90 GLN A N 1
ATOM 720 C CA . GLN A 1 90 ? 26.117 21.562 29.806 1.00 52.53 90 GLN A CA 1
ATOM 721 C C . GLN A 1 90 ? 26.770 20.491 30.702 1.00 52.53 90 GLN A C 1
ATOM 723 O O . GLN A 1 90 ? 27.982 20.560 30.918 1.00 52.53 90 GLN A O 1
ATOM 728 N N . PRO A 1 91 ? 26.040 19.470 31.192 1.00 53.66 91 PRO A N 1
ATOM 729 C CA . PRO A 1 91 ? 26.665 18.300 31.801 1.00 53.66 91 PRO A CA 1
ATOM 730 C C . PRO A 1 91 ? 27.235 17.346 30.725 1.00 53.66 91 PRO A C 1
ATOM 732 O O . PRO A 1 91 ? 26.586 17.120 29.700 1.00 53.66 91 PRO A O 1
ATOM 735 N N . PRO A 1 92 ? 28.417 16.735 30.940 1.00 49.78 92 PRO A N 1
ATOM 736 C CA . PRO A 1 92 ? 29.019 15.814 29.980 1.00 49.78 92 PRO A CA 1
ATOM 737 C C . PRO A 1 92 ? 28.353 14.434 30.052 1.00 49.78 92 PRO A C 1
ATOM 739 O O . PRO A 1 92 ? 28.475 13.727 31.055 1.00 49.78 92 PRO A O 1
ATOM 742 N N . THR A 1 93 ? 27.692 14.002 28.974 1.00 45.62 93 THR A N 1
ATOM 743 C CA . THR A 1 93 ? 27.297 12.595 28.823 1.00 45.62 93 THR A CA 1
ATOM 744 C C . THR A 1 93 ? 28.391 11.809 28.113 1.00 45.62 93 THR A C 1
ATOM 746 O O . THR A 1 93 ? 28.893 12.162 27.047 1.00 45.62 93 THR A O 1
ATOM 749 N N . LYS A 1 94 ? 28.810 10.757 28.813 1.00 45.97 94 LYS A N 1
ATOM 750 C CA . LYS A 1 94 ? 29.943 9.894 28.513 1.00 45.97 94 LYS A CA 1
ATOM 751 C C . LYS A 1 94 ? 29.662 9.004 27.305 1.00 45.97 94 LYS A C 1
ATOM 753 O O . LYS A 1 94 ? 28.548 8.554 27.063 1.00 45.97 94 LYS A O 1
ATOM 758 N N . THR A 1 95 ? 30.743 8.725 26.598 1.00 47.31 95 THR A N 1
ATOM 759 C CA . THR A 1 95 ? 30.873 7.819 25.461 1.00 47.31 95 THR A CA 1
ATOM 760 C C . THR A 1 95 ? 30.289 6.426 25.717 1.00 47.31 95 THR A C 1
ATOM 762 O O . THR A 1 95 ? 30.537 5.845 26.771 1.00 47.31 95 THR A O 1
ATOM 765 N N . SER A 1 96 ? 29.692 5.817 24.693 1.00 48.41 96 SER A N 1
ATOM 766 C CA . SER A 1 96 ? 29.734 4.362 24.504 1.00 48.41 96 SER A CA 1
ATOM 767 C C . SER A 1 96 ? 29.660 4.035 23.014 1.00 48.41 96 SER A C 1
ATOM 769 O O . SER A 1 96 ? 28.595 3.974 22.407 1.00 48.41 96 SER A O 1
ATOM 771 N N . ARG A 1 97 ? 30.839 3.832 22.425 1.00 50.06 97 ARG A N 1
ATOM 772 C CA . ARG A 1 97 ? 31.026 3.115 21.166 1.00 50.06 97 ARG A CA 1
ATOM 773 C C . ARG A 1 97 ? 30.703 1.641 21.432 1.00 50.06 97 ARG A C 1
ATOM 775 O O . ARG A 1 97 ? 31.468 0.992 22.136 1.00 50.06 97 ARG A O 1
ATOM 782 N N . SER A 1 98 ? 29.660 1.092 20.813 1.00 53.72 98 SER A N 1
ATOM 783 C CA . SER A 1 98 ? 29.572 -0.353 20.582 1.00 53.72 98 SER A CA 1
ATOM 784 C C . SER A 1 98 ? 29.573 -0.636 19.082 1.00 53.72 98 SER A C 1
ATOM 786 O O . SER A 1 98 ? 28.648 -0.342 18.332 1.00 53.72 98 SER A O 1
ATOM 788 N N . ASN A 1 99 ? 30.704 -1.186 18.645 1.00 53.34 99 ASN A N 1
ATOM 789 C CA . ASN A 1 99 ? 30.801 -1.959 17.421 1.00 53.34 99 ASN A CA 1
ATOM 790 C C . ASN A 1 99 ? 29.864 -3.165 17.551 1.00 53.34 99 ASN A C 1
ATOM 792 O O . ASN A 1 99 ? 29.982 -3.911 18.520 1.00 53.34 99 ASN A O 1
ATOM 796 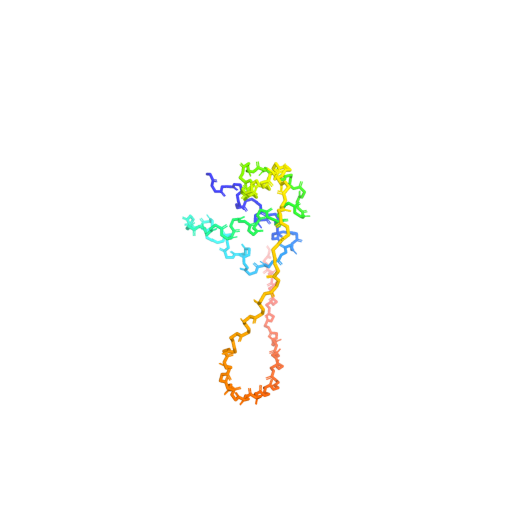N N . SER A 1 100 ? 29.048 -3.439 16.538 1.00 55.16 100 SER A N 1
ATOM 797 C CA . SER A 1 100 ? 28.735 -4.828 16.206 1.00 55.16 100 SER A CA 1
ATOM 798 C C . SER A 1 100 ? 28.895 -5.016 14.702 1.00 55.16 100 SER A C 1
ATOM 800 O O . SER A 1 100 ? 28.236 -4.387 13.878 1.00 55.16 100 SER A O 1
ATOM 802 N N . LYS A 1 101 ? 29.906 -5.817 14.366 1.00 50.38 101 LYS A N 1
ATOM 803 C CA . LYS A 1 101 ? 30.094 -6.426 13.055 1.00 50.38 101 LYS A CA 1
ATOM 804 C C . LYS A 1 101 ? 29.044 -7.537 12.887 1.00 50.38 101 LYS A C 1
ATOM 806 O O . LYS A 1 101 ? 28.477 -8.018 13.862 1.00 50.38 101 LYS A O 1
ATOM 811 N N . ASN A 1 102 ? 28.887 -7.961 11.632 1.00 59.38 102 ASN A N 1
ATOM 812 C CA . ASN A 1 102 ? 28.322 -9.227 11.154 1.00 59.38 102 ASN A CA 1
ATOM 813 C C . ASN A 1 102 ? 26.828 -9.518 11.386 1.00 59.38 102 ASN A C 1
ATOM 815 O O . ASN A 1 102 ? 26.436 -10.122 12.377 1.00 59.38 102 ASN A O 1
ATOM 819 N N . SER A 1 103 ? 26.049 -9.344 10.315 1.00 54.12 103 SER A N 1
ATOM 820 C CA . SER A 1 103 ? 25.034 -10.337 9.953 1.00 54.12 103 SER A CA 1
ATOM 821 C C . SER A 1 103 ? 25.099 -10.607 8.448 1.00 54.12 103 SER A C 1
ATOM 823 O O . SER A 1 103 ? 24.522 -9.890 7.636 1.00 54.12 103 SER A O 1
ATOM 825 N N . LYS A 1 104 ? 25.889 -11.617 8.064 1.00 56.38 104 LYS A N 1
ATOM 826 C CA . LYS A 1 104 ? 25.776 -12.261 6.751 1.00 56.38 104 LYS A CA 1
ATOM 827 C C . LYS A 1 104 ? 24.598 -13.225 6.858 1.00 56.38 104 LYS A C 1
ATOM 829 O O . LYS A 1 104 ? 24.780 -14.369 7.263 1.00 56.38 104 LYS A O 1
ATOM 834 N N . VAL A 1 105 ? 23.395 -12.746 6.568 1.00 63.25 105 VAL A N 1
ATOM 835 C CA . VAL A 1 105 ? 22.211 -13.606 6.478 1.00 63.25 105 VAL A CA 1
ATOM 836 C C . VAL A 1 105 ? 22.263 -14.339 5.140 1.00 63.25 105 VAL A C 1
ATOM 838 O O . VAL A 1 105 ? 22.050 -13.761 4.079 1.00 63.25 105 VAL A O 1
ATOM 841 N N . ILE A 1 106 ? 22.639 -15.612 5.211 1.00 64.62 106 ILE A N 1
ATOM 842 C CA . ILE A 1 106 ? 22.598 -16.578 4.115 1.00 64.62 106 ILE A CA 1
ATOM 843 C C . ILE A 1 106 ? 21.139 -17.032 4.005 1.00 64.62 106 ILE A C 1
ATOM 845 O O . ILE A 1 106 ? 20.661 -17.774 4.860 1.00 64.62 106 ILE A O 1
ATOM 849 N N . MET A 1 107 ? 20.417 -16.559 2.986 1.00 60.16 107 MET A N 1
ATOM 850 C CA . MET A 1 107 ? 19.077 -17.055 2.661 1.00 60.16 107 MET A CA 1
ATOM 851 C C . MET A 1 107 ? 19.239 -18.305 1.784 1.00 60.16 107 MET A C 1
ATOM 853 O O . MET A 1 107 ? 19.523 -18.209 0.591 1.00 60.16 107 MET A O 1
ATOM 857 N N . GLY A 1 108 ? 19.157 -19.481 2.408 1.00 56.88 108 GLY A N 1
ATOM 858 C CA . GLY A 1 108 ? 19.190 -20.777 1.732 1.00 56.88 108 GLY A CA 1
ATOM 859 C C . GLY A 1 108 ? 17.908 -21.045 0.938 1.00 56.88 108 GLY A C 1
ATOM 860 O O . GLY A 1 108 ? 16.809 -20.720 1.379 1.00 56.88 108 GLY A O 1
ATOM 861 N N . MET A 1 109 ? 18.087 -21.642 -0.239 1.00 59.72 109 MET A N 1
ATOM 862 C CA . MET A 1 109 ? 17.061 -22.061 -1.197 1.00 59.72 109 MET A CA 1
ATOM 863 C C . MET A 1 109 ? 16.050 -23.046 -0.594 1.00 59.72 109 MET A C 1
ATOM 865 O O . MET A 1 109 ? 16.451 -24.068 -0.042 1.00 59.72 109 MET A O 1
ATOM 869 N N . ILE A 1 110 ? 14.754 -22.821 -0.826 1.00 59.00 110 ILE A N 1
ATOM 870 C CA . ILE A 1 110 ? 13.749 -23.894 -0.834 1.00 59.00 110 ILE A CA 1
ATOM 871 C C . ILE A 1 110 ? 13.014 -23.800 -2.169 1.00 59.00 110 ILE A C 1
ATOM 873 O O . ILE A 1 110 ? 12.122 -22.978 -2.363 1.00 59.00 110 ILE A O 1
ATOM 877 N N . GLY A 1 111 ? 13.476 -24.613 -3.118 1.00 55.50 111 GLY A N 1
ATOM 878 C CA . GLY A 1 111 ? 12.824 -24.810 -4.401 1.00 55.50 111 GLY A CA 1
ATOM 879 C C . GLY A 1 111 ? 11.517 -25.578 -4.241 1.00 55.50 111 GLY A C 1
ATOM 880 O O . GLY A 1 111 ? 11.432 -26.531 -3.470 1.00 55.50 111 GLY A O 1
ATOM 881 N N . ILE A 1 112 ? 10.517 -25.186 -5.022 1.00 57.41 112 ILE A N 1
ATOM 882 C CA . ILE A 1 112 ? 9.349 -26.015 -5.298 1.00 57.41 112 ILE A CA 1
ATOM 883 C C . ILE A 1 112 ? 9.325 -26.192 -6.812 1.00 57.41 112 ILE A C 1
ATOM 885 O O . ILE A 1 112 ? 8.867 -25.327 -7.554 1.00 57.41 112 ILE A O 1
ATOM 889 N N . ALA A 1 113 ? 9.891 -27.305 -7.275 1.00 61.16 113 ALA A N 1
ATOM 890 C CA . ALA A 1 113 ? 9.652 -27.791 -8.622 1.00 61.16 113 ALA A CA 1
ATOM 891 C C . ALA A 1 113 ? 8.233 -28.373 -8.644 1.00 61.16 113 ALA A C 1
ATOM 893 O O . ALA A 1 113 ? 8.011 -29.481 -8.160 1.00 61.16 113 ALA A O 1
ATOM 894 N N . LEU A 1 114 ? 7.265 -27.615 -9.158 1.00 60.72 114 LEU A N 1
ATOM 895 C CA . LEU A 1 114 ? 5.921 -28.127 -9.406 1.00 60.72 114 LEU A CA 1
ATOM 896 C C . LEU A 1 114 ? 5.873 -28.677 -10.836 1.00 60.72 114 LEU A C 1
ATOM 898 O O . LEU A 1 114 ? 5.570 -27.965 -11.789 1.00 60.72 114 LEU A O 1
ATOM 902 N N . VAL A 1 115 ? 6.227 -29.952 -10.988 1.00 64.31 115 VAL A N 1
ATOM 903 C CA . VAL A 1 115 ? 5.922 -30.717 -12.201 1.00 64.31 115 VAL A CA 1
ATOM 904 C C . VAL A 1 115 ? 4.466 -31.153 -12.086 1.00 64.31 115 VAL A C 1
ATOM 906 O O . VAL A 1 115 ? 4.154 -32.081 -11.344 1.00 64.31 115 VAL A O 1
ATOM 909 N N . ILE A 1 116 ? 3.567 -30.472 -12.792 1.00 68.31 116 ILE A N 1
ATOM 910 C CA . ILE A 1 116 ? 2.208 -30.970 -13.007 1.00 68.31 116 ILE A CA 1
ATOM 911 C C . ILE A 1 116 ? 2.225 -31.732 -14.331 1.00 68.31 116 ILE A C 1
ATOM 913 O O . ILE A 1 116 ? 2.274 -31.130 -15.400 1.00 68.31 116 ILE A O 1
ATOM 917 N N . ILE A 1 117 ? 2.198 -33.061 -14.249 1.00 70.88 117 ILE A N 1
ATOM 918 C CA . ILE A 1 117 ? 1.749 -33.922 -15.345 1.00 70.88 117 ILE A CA 1
ATOM 919 C C . ILE A 1 117 ? 0.385 -34.460 -14.924 1.00 70.88 117 ILE A C 1
ATOM 921 O O . ILE A 1 117 ? 0.301 -35.257 -13.993 1.00 70.88 117 ILE A O 1
ATOM 925 N N . ILE A 1 118 ? -0.667 -34.013 -15.605 1.00 65.19 118 ILE A N 1
ATOM 926 C CA . ILE A 1 118 ? -1.990 -34.652 -15.650 1.00 65.19 118 ILE A CA 1
ATOM 927 C C . ILE A 1 118 ? -2.424 -34.482 -17.117 1.00 65.19 118 ILE A C 1
ATOM 929 O O . ILE A 1 118 ? -2.601 -33.347 -17.551 1.00 65.19 118 ILE A O 1
ATOM 933 N N . ALA A 1 119 ? -2.116 -35.474 -17.960 1.00 56.62 119 ALA A N 1
ATOM 934 C CA . ALA A 1 119 ? -2.984 -36.577 -18.404 1.00 56.62 119 ALA A CA 1
ATOM 935 C C . ALA A 1 119 ? -3.985 -36.129 -19.478 1.00 56.62 119 ALA A C 1
ATOM 937 O O . ALA A 1 119 ? -4.877 -35.319 -19.153 1.00 56.62 119 ALA A O 1
#

Sequence (119 aa):
MNDSLLDDVKALLDKDFGDDRILKQICRACENNEVISNYERNYVEKLAQKHLGKRPEIIQNPPSIEKKPTIPDVVIPETPSIQKMQTFQQPPTKTSRSNSKNSKVIMGMIGIALVIIIA

Solvent-accessible surface area (backbone atoms only — not comparable to full-atom values): 8512 Å² total; per-residue (Å²): 134,63,61,68,59,44,53,52,40,48,57,29,58,77,66,71,60,79,58,65,73,60,44,51,49,51,44,53,33,53,76,69,71,47,89,78,51,72,65,58,53,53,50,52,50,54,47,35,36,73,74,68,64,44,73,79,81,74,69,88,66,70,80,80,75,71,74,80,77,81,76,75,94,67,89,76,81,91,76,86,91,78,91,77,88,78,89,79,88,80,84,89,80,78,88,80,91,76,89,79,83,86,82,86,81,80,83,77,87,82,85,79,86,81,82,84,84,80,134

pLDDT: mean 70.02, std 19.18, range [42.44, 95.12]

Foldseek 3Di:
DCVVLLVLLVVCVVVVFDDNVLSVVVNVCVVVVHDDDPVSSVVSVVRCVVPVVPDDPPPPDDPCPDDDPPDDDDDDDDDDDDDDDDDDDDDDDDDDDDDDDDDPDDDDDDDDPDDDDDD

=== Feature glossary ===
The record interleaves many kinds of information about one protein. Here is each kind framed as the question it answers.

Q: What known structures does this most resemble?
A: Structural nearest neighbors (via Foldseek easy-search vs the PDB). Reported per hit: target PDB id, E-value, and alignment TM-score. A TM-score above ~0.5 is the conventional threshold for 'same fold'.

Q: Where is each backbone atom in 3D?
A: The mmCIF table is the protein's shape written out atom by atom. For each backbone N, Cα, C, and carbonyl O, it records an (x, y, z) coordinate triple in Å plus the residue type, chain letter, and residue number.

Q: What are the backbone torsion angles?
A: The φ/ψ torsion pair specifies the backbone conformation at each residue. φ rotates about the N–Cα bond, ψ about the Cα–C bond. Steric clashes forbid most of the (φ, ψ) plane — the allowed regions (α-helix basin, β-sheet basin, left-handed helix) are the Ramachandran-allowed regions.

Q: Which residues are buried vs exposed?
A: Solvent-accessible surface area (SASA) is the area in Å² traced out by the centre of a 1.4 Å probe sphere (a water molecule) rolled over the protein's van der Waals surface (Shrake–Rupley / Lee–Richards construction). Buried residues have near-zero SASA; fully exposed residues can exceed 200 Å². The total SASA scales roughly with the number of surface residues.

Q: How confident is the AlphaFold model at each residue?
A: pLDDT is the predicted lDDT-Cα score: AlphaFold's confidence that the local environment of each residue (all inter-atomic distances within 15 Å) is correctly placed. It is a per-residue number between 0 and 100, with higher meaning more reliable.

Q: What does the local fold look like, residue by residue?
A: 3Di is Foldseek's structural alphabet. Each residue is assigned one of twenty discrete states based on how its Cα sits relative to its spatial (not sequential) neighbors. Aligning 3Di strings finds structural homologs roughly as well as full 3D superposition, but orders of magnitude faster.

Q: How big and how compact is the whole molecule?
A: Radius of gyration (Rg) is the root-mean-square distance of Cα atoms from their centroid — a single number for overall size and compactness. A globular domain of N residues has Rg ≈ 2.2·N^0.38 Å; an extended or disordered chain has a much larger Rg. The Cα contact count is the number of residue pairs whose Cα atoms are within 8 Å and are more than four positions apart in sequence — a standard proxy for tertiary packing density. The bounding box is the smallest axis-aligned box enclosing all Cα atoms.

Q: Which residues are in helices, strands, or loops?
A: DSSP 8-state secondary structure assigns each residue one of H (α-helix), G (3₁₀-helix), I (π-helix), E (extended β-strand), B (isolated β-bridge), T (hydrogen-bonded turn), S (bend), or '-' (coil). The assignment is computed from backbone hydrogen-bond geometry via the Kabsch–Sander algorithm.

Q: How mobile is each atom in the crystal?
A: Crystallographic B-factors measure how much each atom's electron density is smeared out, in Å². They rise in mobile loops and surface residues and fall in the buried interior. In AlphaFold models this column is repurposed to hold pLDDT instead.

Q: What if only a Cα trace is available?
A: P-SEA three-state annotation labels each residue as helix, strand, or coil based purely on the geometry of the Cα trace. It serves as a fallback when the full backbone (and thus DSSP) is unavailable.

Q: What family and function is it annotated with?
A: Database cross-references. InterPro integrates a dozen domain/family signature databases into unified entries with residue-range hits. GO terms attach function/process/location labels with evidence codes. CATH codes position the fold in a four-level structural taxonomy. Organism is the NCBI-taxonomy species name.

Q: Are the domains correctly placed relative to each other?
A: Predicted Aligned Error (PAE) is an AlphaFold confidence matrix: entry (i, j) is the expected error in the position of residue j, in ångströms, when the prediction is superimposed on the true structure at residue i. Low PAE within a block of residues means that block is internally rigid and well-predicted; high PAE between two blocks means their relative placement is uncertain even if each block individually is confident.

Q: What do the diagnostic plots show?
A: Three diagnostic plots accompany the record. The Cα contact map visualizes the tertiary structure as a 2D adjacency matrix (8 Å cutoff, sequence-local contacts suppressed). The Ramachandran plot shows the distribution of backbone (φ, ψ) torsions, with points in the α and β basins reflecting secondary structure content. The PAE plot shows AlphaFold's inter-residue confidence as a color matrix.

Q: What is the amino-acid chain?
A: Primary structure: the covalent order of the twenty standard amino acids along the backbone. Two proteins with the same sequence will (almost always) fold to the same structure; two with 30% identity often share a fold but not the details.

Q: What do the rendered images show?
A: The six renders are orthographic views along the three Cartesian axes in both directions. Representation (cartoon, sticks, or surface) and color scheme (sequence-rainbow or by-chain) vary across proteins so the training set covers all the common visualization conventions.